Protein AF-A0A2V9IK65-F1 (afdb_monomer)

Secondary structure (DSSP, 8-state):
-------PPPP-------------PPPTTSHHHHHHHHHHHHSTTEEEEEEEEEEEEEETTEEEEEEEEEEEEEEETTSTTTEEEEEEEEEEPPPHHHHHHS-HHHHHHHS-S--EEEEE-SSS-TTSTT-EEEE--TTSPPEEE---HHHHHHHHHIIIIIIHHHHHT-

Radius of gyration: 21.82 Å; Cα contacts (8 Å, |Δi|>4): 266; chains: 1; bounding box: 66×53×63 Å

Structure (mmCIF, N/CA/C/O backbone):
data_AF-A0A2V9IK65-F1
#
_entry.id   AF-A0A2V9IK65-F1
#
loop_
_atom_site.group_PDB
_atom_site.id
_atom_site.type_symbol
_atom_site.label_atom_id
_atom_site.label_alt_id
_atom_site.label_comp_id
_atom_site.label_asym_id
_atom_site.label_entity_id
_atom_site.label_seq_id
_atom_site.pdbx_PDB_ins_code
_atom_site.Cartn_x
_atom_site.Cartn_y
_atom_site.Cartn_z
_atom_site.occupancy
_atom_site.B_iso_or_equiv
_atom_site.auth_seq_id
_atom_site.auth_comp_id
_atom_site.auth_asym_id
_atom_site.auth_atom_id
_atom_site.pdbx_PDB_model_num
ATOM 1 N N . MET A 1 1 ? 45.099 -42.165 -43.832 1.00 38.44 1 MET A N 1
ATOM 2 C CA . MET A 1 1 ? 44.239 -41.739 -42.708 1.00 38.44 1 MET A CA 1
ATOM 3 C C . MET A 1 1 ? 44.584 -40.301 -42.375 1.00 38.44 1 MET A C 1
ATOM 5 O O . MET A 1 1 ? 45.654 -40.059 -41.842 1.00 38.44 1 MET A O 1
ATOM 9 N N . ILE A 1 2 ? 43.722 -39.362 -42.754 1.00 37.59 2 ILE A N 1
ATOM 10 C CA . ILE A 1 2 ? 43.787 -37.960 -42.333 1.00 37.59 2 ILE A CA 1
ATOM 11 C C . ILE A 1 2 ? 42.408 -37.676 -41.743 1.00 37.59 2 ILE A C 1
ATOM 13 O O . ILE A 1 2 ? 41.407 -37.756 -42.451 1.00 37.59 2 ILE A O 1
ATOM 17 N N . ALA A 1 3 ? 42.356 -37.464 -40.431 1.00 34.34 3 ALA A N 1
ATOM 18 C CA . ALA A 1 3 ? 41.143 -37.093 -39.723 1.00 34.34 3 ALA A CA 1
ATOM 19 C C . ALA A 1 3 ? 40.975 -35.574 -39.832 1.00 34.34 3 ALA A C 1
ATOM 21 O O . ALA A 1 3 ? 41.820 -34.827 -39.343 1.00 34.34 3 ALA A O 1
ATOM 22 N N . VAL A 1 4 ? 39.899 -35.124 -40.474 1.00 40.38 4 VAL A N 1
ATOM 23 C CA . VAL A 1 4 ? 39.482 -33.720 -40.453 1.00 40.38 4 VAL A CA 1
ATOM 24 C C . VAL A 1 4 ? 38.153 -33.652 -39.711 1.00 40.38 4 VAL A C 1
ATOM 26 O O . VAL A 1 4 ? 37.104 -34.014 -40.237 1.00 40.38 4 VAL A O 1
ATOM 29 N N . LEU A 1 5 ? 38.234 -33.242 -38.447 1.00 37.34 5 LEU A N 1
ATOM 30 C CA . LEU A 1 5 ? 37.104 -32.868 -37.603 1.00 37.34 5 LEU A CA 1
ATOM 31 C C . LEU A 1 5 ? 36.608 -31.486 -38.048 1.00 37.34 5 LEU A C 1
ATOM 33 O O . LEU A 1 5 ? 37.233 -30.478 -37.730 1.00 37.34 5 LEU A O 1
ATOM 37 N N . PHE A 1 6 ? 35.480 -31.429 -38.755 1.00 39.66 6 PHE A N 1
ATOM 38 C CA . PHE A 1 6 ? 34.707 -30.194 -38.885 1.00 39.66 6 PHE A CA 1
ATOM 39 C C . PHE A 1 6 ? 33.642 -30.164 -37.788 1.00 39.66 6 PHE A C 1
ATOM 41 O O . PHE A 1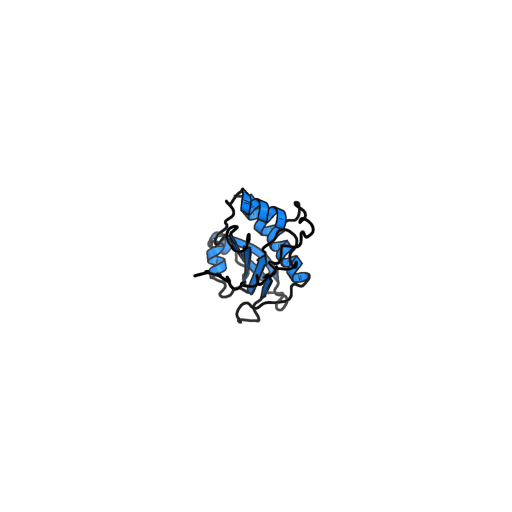 6 ? 32.584 -30.781 -37.894 1.00 39.66 6 PHE A O 1
ATOM 48 N N . LEU A 1 7 ? 33.962 -29.449 -36.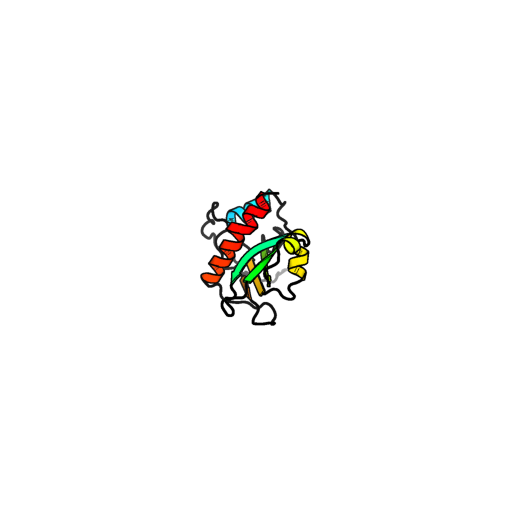709 1.00 42.03 7 LEU A N 1
ATOM 49 C CA . LEU A 1 7 ? 32.998 -28.973 -35.723 1.00 42.03 7 LEU A CA 1
ATOM 50 C C . LEU A 1 7 ? 32.073 -27.964 -36.414 1.00 42.03 7 LEU A C 1
ATOM 52 O O . LEU A 1 7 ? 32.505 -26.880 -36.801 1.00 42.03 7 LEU A O 1
ATOM 56 N N . GLY A 1 8 ? 30.810 -28.347 -36.594 1.00 36.72 8 GLY A N 1
ATOM 57 C CA . GLY A 1 8 ? 29.753 -27.450 -37.043 1.00 36.72 8 GLY A CA 1
ATOM 58 C C . GLY A 1 8 ? 29.502 -26.362 -36.001 1.00 36.72 8 GLY A C 1
ATOM 59 O O . GLY A 1 8 ? 29.174 -26.646 -34.850 1.00 36.72 8 GLY A O 1
ATOM 60 N N . SER A 1 9 ? 29.684 -25.117 -36.420 1.00 39.81 9 SER A N 1
ATOM 61 C CA . SER A 1 9 ? 29.478 -23.900 -35.646 1.00 39.81 9 SER A CA 1
ATOM 62 C C . SER A 1 9 ? 28.005 -23.744 -35.257 1.00 39.81 9 SER A C 1
ATOM 64 O O . SER A 1 9 ? 27.142 -23.591 -36.119 1.00 39.81 9 SER A O 1
ATOM 66 N N . ILE A 1 10 ? 27.711 -23.738 -33.958 1.00 51.44 10 ILE A N 1
ATOM 67 C CA . ILE A 1 10 ? 26.423 -23.270 -33.432 1.00 51.44 10 ILE A CA 1
ATOM 68 C C . ILE A 1 10 ? 26.457 -21.732 -33.480 1.00 51.44 10 ILE A C 1
ATOM 70 O O . ILE A 1 10 ? 27.379 -21.146 -32.905 1.00 51.44 10 ILE A O 1
ATOM 74 N N . PRO A 1 11 ? 25.511 -21.045 -34.147 1.00 44.22 11 PRO A N 1
ATOM 75 C CA . PRO A 1 11 ? 25.454 -19.590 -34.091 1.00 44.22 11 PRO A CA 1
ATOM 76 C C . PRO A 1 11 ? 25.082 -19.159 -32.664 1.00 44.22 11 PRO A C 1
ATOM 78 O O . PRO A 1 11 ? 24.111 -19.684 -32.110 1.00 44.22 11 PRO A O 1
ATOM 81 N N . PRO A 1 12 ? 25.796 -18.202 -32.044 1.00 42.69 12 PRO A N 1
ATOM 82 C CA . PRO A 1 12 ? 25.339 -17.625 -30.797 1.00 42.69 12 PRO A CA 1
ATOM 83 C C . PRO A 1 12 ? 24.133 -16.745 -31.130 1.00 42.69 12 PRO A C 1
ATOM 85 O O . PRO A 1 12 ? 24.268 -15.616 -31.600 1.00 42.69 12 PRO A O 1
ATOM 88 N N . GLY A 1 13 ? 22.935 -17.290 -30.920 1.00 38.44 13 GLY A N 1
ATOM 89 C CA . GLY A 1 13 ? 21.713 -16.508 -30.829 1.00 38.44 13 GLY A CA 1
ATOM 90 C C . GLY A 1 13 ? 21.864 -15.541 -29.663 1.00 38.44 13 GLY A C 1
ATOM 91 O O . GLY A 1 13 ? 21.643 -15.907 -28.511 1.00 38.44 13 GLY A O 1
ATOM 92 N N . GLY A 1 14 ? 22.306 -14.323 -29.972 1.00 37.44 14 GLY A N 1
ATOM 93 C CA . GLY A 1 14 ? 22.390 -13.208 -29.045 1.00 37.44 14 GLY A CA 1
ATOM 94 C C . GLY A 1 14 ? 20.992 -12.805 -28.609 1.00 37.44 14 GLY A C 1
ATOM 95 O O . GLY A 1 14 ? 20.406 -11.876 -29.159 1.00 37.44 14 GLY A O 1
ATOM 96 N N . GLY A 1 15 ? 20.456 -13.514 -27.616 1.00 37.66 15 GLY A N 1
ATOM 97 C CA . GLY A 1 15 ? 19.369 -13.008 -26.800 1.00 37.66 15 GLY A CA 1
ATOM 98 C C . GLY A 1 15 ? 19.843 -11.692 -26.209 1.00 37.66 15 GLY A C 1
ATOM 99 O O . GLY A 1 15 ? 20.779 -11.661 -25.409 1.00 37.66 15 GLY A O 1
ATOM 100 N N . THR A 1 16 ? 19.250 -10.595 -26.662 1.00 41.62 16 THR A N 1
ATOM 101 C CA . THR A 1 16 ? 19.483 -9.271 -26.106 1.00 41.62 16 THR A CA 1
ATOM 102 C C . THR A 1 16 ? 18.949 -9.315 -24.680 1.00 41.62 16 THR A C 1
ATOM 104 O O . THR A 1 16 ? 17.763 -9.128 -24.424 1.00 41.62 16 THR A O 1
ATOM 107 N N . LEU A 1 17 ? 19.822 -9.651 -23.730 1.00 44.00 17 LEU A N 1
ATOM 108 C CA . LEU A 1 17 ? 19.595 -9.336 -22.333 1.00 44.00 17 LEU A CA 1
ATOM 109 C C . LEU A 1 17 ? 19.441 -7.822 -22.314 1.00 44.00 17 LEU A C 1
ATOM 111 O O . LEU A 1 17 ? 20.402 -7.106 -22.595 1.00 44.00 17 LEU A O 1
ATOM 115 N N . TYR A 1 18 ? 18.221 -7.344 -22.073 1.00 44.50 18 TYR A N 1
ATOM 116 C CA . TYR A 1 18 ? 17.957 -5.939 -21.814 1.00 44.50 18 TYR A CA 1
ATOM 117 C C . TYR A 1 18 ? 18.785 -5.551 -20.587 1.00 44.50 18 TYR A C 1
ATOM 119 O O . TYR A 1 18 ? 18.354 -5.700 -19.443 1.00 44.50 18 TYR A O 1
ATOM 127 N N . ALA A 1 19 ? 20.024 -5.118 -20.824 1.00 49.47 19 ALA A N 1
ATOM 128 C CA . ALA A 1 19 ? 20.828 -4.446 -19.832 1.00 49.47 19 ALA A CA 1
ATOM 129 C C . ALA A 1 19 ? 19.979 -3.265 -19.377 1.00 49.47 19 ALA A C 1
ATOM 131 O O . ALA A 1 19 ? 19.553 -2.465 -20.216 1.00 49.47 19 ALA A O 1
ATOM 132 N N . LYS A 1 20 ? 19.663 -3.215 -18.074 1.00 51.56 20 LYS A N 1
ATOM 133 C CA . LYS A 1 20 ? 18.943 -2.092 -17.474 1.00 51.56 20 LYS A CA 1
ATOM 134 C C . LYS A 1 20 ? 19.577 -0.831 -18.036 1.00 51.56 20 LYS A C 1
ATOM 136 O O . LYS A 1 20 ? 20.774 -0.611 -17.836 1.00 51.56 20 LYS A O 1
ATOM 141 N N . HIS A 1 21 ? 18.792 -0.050 -18.777 1.00 42.84 21 HIS A N 1
ATOM 142 C CA . HIS A 1 21 ? 19.196 1.297 -19.130 1.00 42.84 21 HIS A CA 1
ATOM 143 C C . HIS A 1 21 ? 19.680 1.911 -17.817 1.00 42.84 21 HIS A C 1
ATOM 145 O O . HIS A 1 21 ? 18.996 1.780 -16.797 1.00 42.84 21 HIS A O 1
ATOM 151 N N . LYS A 1 22 ? 20.893 2.468 -17.810 1.00 44.81 22 LYS A N 1
ATOM 152 C CA . LYS A 1 22 ? 21.418 3.245 -16.687 1.00 44.81 22 LYS A CA 1
ATOM 153 C C . LYS A 1 22 ? 20.552 4.511 -16.613 1.00 44.81 22 LYS A C 1
ATOM 155 O O . LYS A 1 22 ? 20.947 5.562 -17.097 1.00 44.81 22 LYS A O 1
ATOM 160 N N . GLY A 1 23 ? 19.299 4.342 -16.196 1.00 49.41 23 GLY A N 1
ATOM 161 C CA . GLY A 1 23 ? 18.345 5.416 -16.004 1.00 49.41 23 GLY A CA 1
ATOM 162 C C . GLY A 1 23 ? 18.892 6.338 -14.933 1.00 49.41 23 GLY A C 1
ATOM 163 O O . GLY A 1 23 ? 19.757 5.923 -14.151 1.00 49.41 23 GLY A O 1
ATOM 164 N N . GLU A 1 24 ? 18.414 7.580 -14.934 1.00 56.53 24 GLU A N 1
ATOM 165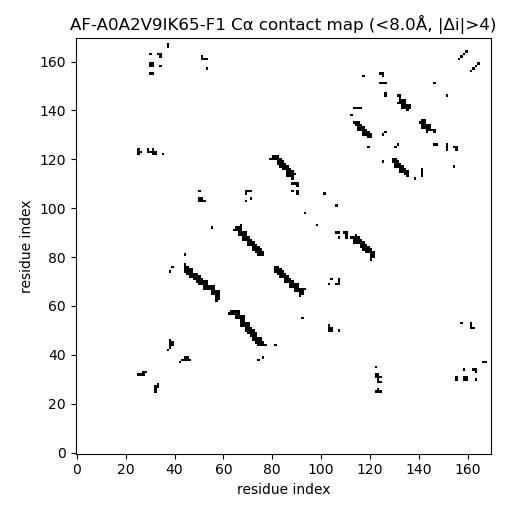 C CA . GLU A 1 24 ? 18.651 8.517 -13.841 1.00 56.53 24 GLU A CA 1
ATOM 166 C C . GLU A 1 24 ? 18.610 7.771 -12.512 1.00 56.53 24 GLU A C 1
ATOM 168 O O . GLU A 1 24 ? 17.661 7.041 -12.207 1.00 56.53 24 GLU A O 1
ATOM 173 N N . GLN A 1 25 ? 19.710 7.878 -11.770 1.00 64.06 25 GLN A N 1
ATOM 174 C CA . GLN A 1 25 ? 19.774 7.333 -10.433 1.00 64.06 25 GLN A CA 1
ATOM 175 C C . GLN A 1 25 ? 18.622 7.965 -9.659 1.00 64.06 25 GLN A C 1
ATOM 177 O O . GLN A 1 25 ? 18.542 9.189 -9.579 1.00 64.06 25 GLN A O 1
ATOM 182 N N . ALA A 1 26 ? 17.710 7.130 -9.159 1.00 74.31 26 ALA A N 1
ATOM 183 C CA . ALA A 1 26 ? 16.583 7.612 -8.381 1.00 74.31 26 ALA A CA 1
ATOM 184 C C . ALA A 1 26 ? 17.101 8.500 -7.246 1.00 74.31 26 ALA A C 1
ATOM 186 O O . ALA A 1 26 ? 18.090 8.144 -6.594 1.00 74.31 26 ALA A O 1
ATOM 187 N N . ASP A 1 27 ? 16.432 9.633 -7.035 1.00 80.38 27 ASP A N 1
ATOM 188 C CA . ASP A 1 27 ? 16.746 10.544 -5.941 1.00 80.38 27 ASP A CA 1
ATOM 189 C C . ASP A 1 27 ? 16.783 9.739 -4.629 1.00 80.38 27 ASP A C 1
ATOM 191 O O . ASP A 1 27 ? 15.799 9.054 -4.315 1.00 80.38 27 ASP A O 1
ATOM 195 N N . PRO A 1 28 ? 17.911 9.725 -3.893 1.00 79.12 28 PRO A N 1
ATOM 196 C CA . PRO A 1 28 ? 18.006 8.993 -2.637 1.00 79.12 28 PRO A CA 1
ATOM 197 C C . PRO A 1 28 ? 17.019 9.499 -1.579 1.00 79.12 28 PRO A C 1
ATOM 199 O O . PRO A 1 28 ? 16.653 8.712 -0.705 1.00 79.12 28 PRO A O 1
ATOM 202 N N . ASP A 1 29 ? 16.566 10.752 -1.678 1.00 83.75 29 ASP A N 1
ATOM 203 C CA . ASP A 1 29 ? 15.619 11.364 -0.747 1.00 83.75 29 ASP A CA 1
ATOM 204 C C . ASP A 1 29 ? 14.148 11.115 -1.129 1.00 83.75 29 ASP A C 1
ATOM 206 O O . ASP A 1 29 ? 13.252 11.343 -0.308 1.00 83.75 29 ASP A O 1
ATOM 210 N N . ASP A 1 30 ? 13.883 10.555 -2.318 1.00 90.19 30 ASP A N 1
ATOM 211 C CA . ASP A 1 30 ? 12.546 10.093 -2.701 1.00 90.19 30 ASP A CA 1
ATOM 212 C C . ASP A 1 30 ? 12.026 9.041 -1.706 1.00 90.19 30 ASP A C 1
ATOM 214 O O . ASP A 1 30 ? 12.739 8.127 -1.276 1.00 90.19 30 ASP A O 1
ATOM 218 N N . ALA A 1 31 ? 10.743 9.142 -1.351 1.00 91.81 31 ALA A N 1
ATOM 219 C CA . ALA A 1 31 ? 10.133 8.291 -0.332 1.00 91.81 31 ALA A CA 1
ATOM 220 C C . ALA A 1 31 ? 10.233 6.793 -0.670 1.00 91.81 31 ALA A C 1
ATOM 222 O O . ALA A 1 31 ? 10.424 5.964 0.223 1.00 91.81 31 ALA A O 1
ATOM 223 N N . THR A 1 32 ? 10.168 6.433 -1.954 1.00 92.88 32 THR A N 1
ATOM 224 C CA . THR A 1 32 ? 10.319 5.043 -2.391 1.00 92.88 32 THR A CA 1
ATOM 225 C C . THR A 1 32 ? 11.768 4.590 -2.327 1.00 92.88 32 THR A C 1
ATOM 227 O O . THR A 1 32 ? 12.032 3.470 -1.890 1.00 92.88 32 THR A O 1
ATOM 230 N N . SER A 1 33 ? 12.720 5.442 -2.714 1.00 92.38 33 SER A N 1
ATOM 231 C CA . SER A 1 33 ? 14.149 5.154 -2.543 1.00 92.38 33 SER A CA 1
ATOM 232 C C . SER A 1 33 ? 14.483 4.882 -1.077 1.00 92.38 33 SER A C 1
ATOM 234 O O . SER A 1 33 ? 15.087 3.855 -0.760 1.00 92.38 33 SER A O 1
ATOM 236 N N . ARG A 1 34 ? 14.004 5.740 -0.169 1.00 93.38 34 ARG A N 1
ATOM 237 C CA . ARG A 1 34 ? 14.165 5.577 1.283 1.00 93.38 34 ARG A CA 1
ATOM 238 C C . ARG A 1 34 ? 13.494 4.307 1.801 1.00 93.38 34 ARG A C 1
ATOM 240 O O . ARG A 1 34 ? 14.069 3.614 2.639 1.00 93.38 34 ARG A O 1
ATOM 247 N N . LEU A 1 35 ? 12.311 3.962 1.287 1.00 94.44 35 LEU A N 1
ATOM 248 C CA . LEU A 1 35 ? 11.632 2.711 1.628 1.00 94.44 35 LEU A CA 1
ATOM 249 C C . LEU A 1 35 ? 12.464 1.490 1.215 1.00 94.44 35 LEU A C 1
ATOM 251 O O . LEU A 1 35 ? 12.669 0.596 2.031 1.00 94.44 35 LEU A O 1
ATOM 255 N N . PHE A 1 36 ? 12.980 1.453 -0.015 1.00 92.44 36 PHE A N 1
ATOM 256 C CA . PHE A 1 36 ? 13.821 0.347 -0.487 1.00 92.44 36 PHE A CA 1
ATOM 257 C C . PHE A 1 36 ? 15.114 0.232 0.324 1.00 92.44 36 PHE A C 1
ATOM 259 O O . PHE A 1 36 ? 15.486 -0.870 0.719 1.00 92.44 36 PHE A O 1
ATOM 266 N N . GLN A 1 37 ? 15.765 1.355 0.641 1.00 91.81 37 GLN A N 1
ATOM 267 C CA . GLN A 1 37 ? 16.938 1.364 1.518 1.00 91.81 37 GLN A CA 1
ATOM 268 C C . GLN A 1 37 ? 16.613 0.802 2.908 1.00 91.81 37 GLN A C 1
ATOM 270 O O . GLN A 1 37 ? 17.367 -0.025 3.423 1.00 91.81 37 GLN A O 1
ATOM 275 N N . LEU A 1 38 ? 15.488 1.205 3.508 1.00 92.62 38 LEU A N 1
ATOM 276 C CA . LEU A 1 38 ? 15.043 0.705 4.811 1.00 92.62 38 LEU A CA 1
ATOM 277 C C . LEU A 1 38 ? 14.771 -0.805 4.776 1.00 92.62 38 LEU A C 1
ATOM 279 O O . LEU A 1 38 ? 15.205 -1.532 5.666 1.00 92.62 38 LEU A O 1
ATOM 283 N N . LEU A 1 39 ? 14.073 -1.282 3.745 1.00 93.00 39 LEU A N 1
ATOM 284 C CA . LEU A 1 39 ? 13.766 -2.701 3.564 1.00 93.00 39 LEU A CA 1
ATOM 285 C C . LEU A 1 39 ? 15.038 -3.536 3.362 1.00 93.00 39 LEU A C 1
ATOM 287 O O . LEU A 1 39 ? 15.171 -4.618 3.930 1.00 93.00 39 LEU A O 1
ATOM 291 N N . ASP A 1 40 ? 15.994 -3.027 2.592 1.00 91.31 40 ASP A N 1
ATOM 292 C CA . ASP A 1 40 ? 17.249 -3.723 2.321 1.00 91.31 40 ASP A CA 1
ATOM 293 C C . ASP A 1 40 ? 18.186 -3.767 3.529 1.00 91.31 40 ASP A C 1
ATOM 295 O O . ASP A 1 40 ? 18.819 -4.793 3.760 1.00 91.31 40 ASP A O 1
ATOM 299 N N . SER A 1 41 ? 18.286 -2.670 4.282 1.00 87.62 41 SER A N 1
ATOM 300 C CA . SER A 1 41 ? 19.253 -2.532 5.379 1.00 87.62 41 SER A CA 1
ATOM 301 C C . SER A 1 41 ? 18.708 -2.995 6.728 1.00 87.62 41 SER A C 1
ATOM 303 O O . SER A 1 41 ? 19.359 -3.771 7.420 1.00 87.62 41 SER A O 1
ATOM 305 N N . ALA A 1 42 ? 17.511 -2.545 7.108 1.00 81.94 42 ALA A N 1
ATOM 306 C CA . ALA A 1 42 ? 16.947 -2.787 8.435 1.00 81.94 42 ALA A CA 1
ATOM 307 C C . ALA A 1 42 ? 16.085 -4.055 8.500 1.00 81.94 42 ALA A C 1
ATOM 309 O O . ALA A 1 42 ? 15.715 -4.497 9.587 1.00 81.94 42 ALA A O 1
ATOM 310 N N . ARG A 1 43 ? 15.723 -4.635 7.347 1.00 79.62 43 ARG A N 1
ATOM 311 C CA . ARG A 1 43 ? 14.828 -5.803 7.259 1.00 79.62 43 ARG A CA 1
ATOM 312 C C . ARG A 1 43 ? 15.436 -6.970 6.480 1.00 79.62 43 ARG A C 1
ATOM 314 O O . ARG A 1 43 ? 14.698 -7.826 6.004 1.00 79.62 43 ARG A O 1
ATOM 321 N N . ASP A 1 44 ? 16.761 -7.001 6.335 1.00 86.25 44 ASP A N 1
ATOM 322 C CA . ASP A 1 44 ? 17.494 -8.078 5.644 1.00 86.25 44 ASP A CA 1
ATOM 323 C C . ASP A 1 44 ? 16.948 -8.370 4.226 1.00 86.25 44 ASP A C 1
ATOM 325 O O . ASP A 1 44 ? 16.889 -9.503 3.746 1.00 86.25 44 ASP A O 1
ATOM 329 N N . GLY A 1 45 ? 16.450 -7.324 3.556 1.00 90.06 45 GLY A N 1
ATOM 330 C CA . GLY A 1 45 ? 15.869 -7.420 2.222 1.00 90.06 45 GLY A CA 1
ATOM 331 C C . GLY A 1 45 ? 14.546 -8.187 2.142 1.00 90.06 45 GLY A C 1
ATOM 332 O O . GLY A 1 45 ? 14.169 -8.598 1.041 1.00 90.06 45 GLY A O 1
ATOM 333 N N . LYS A 1 46 ? 13.835 -8.411 3.256 1.00 92.44 46 LYS A N 1
ATOM 334 C CA . LYS A 1 46 ? 12.568 -9.156 3.272 1.00 92.44 46 LYS A CA 1
ATOM 335 C C . LYS A 1 46 ? 11.517 -8.517 4.173 1.00 92.44 46 LYS A C 1
ATOM 337 O O . LYS A 1 46 ? 11.745 -8.211 5.337 1.00 92.44 46 LYS A O 1
ATOM 342 N N . LEU A 1 47 ? 10.308 -8.402 3.641 1.00 93.50 47 LEU A N 1
ATOM 343 C CA . LEU A 1 47 ? 9.101 -8.062 4.381 1.00 93.50 47 LEU A CA 1
ATOM 344 C C . LEU A 1 47 ? 7.995 -9.003 3.910 1.00 93.50 47 LEU A C 1
ATOM 346 O O . LEU A 1 47 ? 7.586 -8.946 2.754 1.00 93.50 47 LEU A O 1
ATOM 350 N N . ALA A 1 48 ? 7.543 -9.899 4.779 1.00 92.19 48 ALA A N 1
ATOM 351 C CA . ALA A 1 48 ? 6.511 -10.872 4.445 1.00 92.19 48 ALA A CA 1
ATOM 352 C C . ALA A 1 48 ? 5.208 -10.519 5.159 1.00 92.19 48 ALA A C 1
ATOM 354 O O . ALA A 1 48 ? 5.187 -10.438 6.385 1.00 92.19 48 ALA A O 1
ATOM 355 N N . ASP A 1 49 ? 4.146 -10.328 4.379 1.00 91.56 49 ASP A N 1
ATOM 356 C CA . ASP A 1 49 ? 2.769 -10.129 4.822 1.00 91.56 49 ASP A CA 1
ATOM 357 C C . ASP A 1 49 ? 2.660 -9.093 5.948 1.00 91.56 49 ASP A C 1
ATOM 359 O O . ASP A 1 49 ? 2.138 -9.354 7.031 1.00 91.56 49 ASP A O 1
ATOM 363 N N . TYR A 1 50 ? 3.195 -7.897 5.695 1.00 96.31 50 TYR A N 1
ATOM 364 C CA . TYR A 1 50 ? 3.075 -6.778 6.621 1.00 96.31 50 TYR A CA 1
ATOM 365 C C . TYR A 1 50 ? 1.752 -6.051 6.394 1.00 96.31 50 TYR A C 1
ATOM 367 O O . TYR A 1 50 ? 1.495 -5.566 5.293 1.00 96.31 50 TYR A O 1
ATOM 375 N N . TYR A 1 51 ? 0.926 -5.964 7.436 1.00 97.19 51 TYR A N 1
ATOM 376 C CA . TYR A 1 51 ? -0.392 -5.336 7.374 1.00 97.19 51 TYR A CA 1
ATOM 377 C C . TYR A 1 51 ? -0.421 -4.039 8.175 1.00 97.19 51 TYR A C 1
ATOM 379 O O . TYR A 1 51 ? 0.095 -3.988 9.295 1.00 97.19 51 TYR A O 1
ATOM 387 N N . LEU A 1 52 ? -1.073 -3.013 7.635 1.00 96.62 52 LEU A N 1
ATOM 388 C CA . LEU A 1 52 ? -1.271 -1.735 8.313 1.00 96.62 52 LEU A CA 1
ATOM 389 C C . LEU A 1 52 ? -2.565 -1.052 7.872 1.00 96.62 52 LEU A C 1
ATOM 391 O O . LEU A 1 52 ? -3.063 -1.264 6.767 1.00 96.62 52 LEU A O 1
ATOM 395 N N . LEU A 1 53 ? -3.082 -0.205 8.756 1.00 96.50 53 LEU A N 1
ATOM 396 C CA . LEU A 1 53 ? -4.188 0.698 8.465 1.00 96.50 53 LEU A CA 1
ATOM 397 C C . LEU A 1 53 ? -3.643 1.995 7.867 1.00 96.50 53 LEU A C 1
ATOM 399 O O . LEU A 1 53 ? -2.657 2.532 8.373 1.00 96.50 53 LEU A O 1
ATOM 403 N N . ALA A 1 54 ? -4.305 2.493 6.828 1.00 96.12 54 ALA A N 1
ATOM 404 C CA . ALA A 1 54 ? -3.962 3.742 6.165 1.00 96.12 54 ALA A CA 1
ATOM 405 C C . ALA A 1 54 ? -5.066 4.801 6.368 1.00 96.12 54 ALA A C 1
ATOM 407 O O . ALA A 1 54 ? -5.670 4.876 7.450 1.00 96.12 54 ALA A O 1
ATOM 408 N N . ASP A 1 55 ? -5.281 5.657 5.372 1.00 95.19 55 ASP A N 1
ATOM 409 C CA . ASP A 1 55 ? -6.192 6.798 5.400 1.00 95.19 55 ASP A CA 1
ATOM 410 C C . ASP A 1 55 ? -7.667 6.398 5.523 1.00 95.19 55 ASP A C 1
ATOM 412 O O . ASP A 1 55 ? -8.083 5.284 5.191 1.00 95.19 55 ASP A O 1
ATOM 416 N N . LEU A 1 56 ? -8.451 7.356 6.025 1.00 94.88 56 LEU A N 1
ATOM 417 C CA . LEU A 1 56 ? -9.901 7.385 5.887 1.00 94.88 56 LEU A CA 1
ATOM 418 C C . LEU A 1 56 ? -10.254 8.273 4.697 1.00 94.88 56 LEU A C 1
ATOM 420 O O . LEU A 1 56 ? -9.742 9.388 4.592 1.00 94.88 56 LEU A O 1
ATOM 424 N N . TYR A 1 57 ? -11.164 7.807 3.855 1.00 93.00 57 TYR A N 1
ATOM 425 C CA . TYR A 1 57 ? -11.623 8.529 2.680 1.00 93.00 57 TYR A CA 1
ATOM 426 C C . TYR A 1 57 ? -13.134 8.365 2.503 1.00 93.00 57 TYR A C 1
ATOM 428 O O . TYR A 1 57 ? -13.738 7.415 3.001 1.00 93.00 57 TYR A O 1
ATOM 436 N N . LYS A 1 58 ? -13.752 9.311 1.797 1.00 93.19 58 LYS A N 1
ATOM 437 C CA . LYS A 1 58 ? -15.170 9.246 1.428 1.00 93.19 58 LYS A CA 1
ATOM 438 C C . LYS A 1 58 ? -15.328 8.510 0.108 1.00 93.19 58 LYS A C 1
ATOM 440 O O . LYS A 1 58 ? -14.542 8.758 -0.809 1.00 93.19 58 LYS A O 1
ATOM 445 N N . ASP A 1 59 ? -16.341 7.659 -0.014 1.00 86.62 59 ASP A N 1
ATOM 446 C CA . ASP A 1 59 ? -16.647 7.040 -1.303 1.00 86.62 59 ASP A CA 1
ATOM 447 C C . ASP A 1 59 ? -17.072 8.129 -2.304 1.00 86.62 59 ASP A C 1
ATOM 449 O O . ASP A 1 59 ? -18.026 8.869 -2.047 1.00 86.62 59 ASP A O 1
ATOM 453 N N . PRO A 1 60 ? -16.381 8.261 -3.450 1.00 82.50 60 PRO A N 1
ATOM 454 C CA . PRO A 1 60 ? -16.716 9.270 -4.449 1.00 82.50 60 PRO A CA 1
ATOM 455 C C . PRO A 1 60 ? -18.129 9.105 -5.029 1.00 82.50 60 PRO A C 1
ATOM 457 O O . PRO A 1 60 ? -18.702 10.082 -5.506 1.00 82.50 60 PRO A O 1
ATOM 460 N N . ASN A 1 61 ? -18.706 7.900 -4.977 1.00 84.81 61 ASN A N 1
ATOM 461 C CA . ASN A 1 61 ? -20.066 7.616 -5.439 1.00 84.81 61 ASN A CA 1
ATOM 462 C C . ASN A 1 61 ? -21.111 7.725 -4.319 1.00 84.81 61 ASN A C 1
ATOM 464 O O . ASN A 1 61 ? -22.304 7.833 -4.606 1.00 84.81 61 ASN A O 1
ATOM 468 N N . LYS A 1 62 ? -20.677 7.678 -3.055 1.00 86.94 62 LYS A N 1
ATOM 469 C CA . LYS A 1 62 ? -21.520 7.752 -1.855 1.00 86.94 62 LYS A CA 1
ATOM 470 C C . LYS A 1 62 ? -20.801 8.577 -0.781 1.00 86.94 62 LYS A C 1
ATOM 472 O O . LYS A 1 62 ? -20.208 8.014 0.130 1.00 86.94 62 LYS A O 1
ATOM 477 N N . PRO A 1 63 ? -20.832 9.916 -0.865 1.00 83.31 63 PRO A N 1
ATOM 478 C CA . PRO A 1 63 ? -19.995 10.784 -0.029 1.00 83.31 63 PRO A CA 1
ATOM 479 C C . PRO A 1 63 ? -20.336 10.763 1.472 1.00 83.31 63 PRO A C 1
ATOM 481 O O . PRO A 1 63 ? -19.576 11.318 2.274 1.00 83.31 63 PRO A O 1
ATOM 484 N N . ASP A 1 64 ? -21.465 10.155 1.844 1.00 90.12 64 ASP A N 1
ATOM 485 C CA . ASP A 1 64 ? -21.851 9.894 3.233 1.00 90.12 64 ASP A CA 1
ATOM 486 C C . ASP A 1 64 ? -21.189 8.628 3.803 1.00 90.12 64 ASP A C 1
ATOM 488 O O . ASP A 1 64 ? -21.084 8.486 5.022 1.00 90.12 64 ASP A O 1
ATOM 492 N N . ASP A 1 65 ? -20.690 7.744 2.936 1.00 91.81 65 ASP A N 1
ATOM 493 C CA . ASP A 1 65 ? -19.978 6.538 3.329 1.00 91.81 65 ASP A CA 1
ATOM 494 C C . ASP A 1 65 ? -18.476 6.833 3.444 1.00 91.81 65 ASP A C 1
ATOM 496 O O . ASP A 1 65 ? -17.821 7.311 2.510 1.00 91.81 65 ASP A O 1
ATOM 500 N N . GLU A 1 66 ? -17.910 6.518 4.607 1.00 94.69 66 GLU A N 1
ATOM 501 C CA . GLU A 1 66 ? -16.476 6.604 4.863 1.00 94.69 66 GLU A CA 1
ATOM 502 C C . GLU A 1 66 ? -15.859 5.207 4.906 1.00 94.69 66 GLU A C 1
ATOM 504 O O . GLU A 1 66 ? -16.347 4.302 5.590 1.00 94.69 66 GLU A O 1
ATOM 509 N N . TYR A 1 67 ? -14.731 5.061 4.224 1.00 94.00 67 TYR A N 1
ATOM 510 C CA . TYR A 1 67 ? -13.958 3.834 4.146 1.00 94.00 67 TYR A CA 1
ATOM 511 C C . TYR A 1 67 ? -12.538 4.075 4.639 1.00 94.00 67 TYR A C 1
ATOM 513 O O . TYR A 1 67 ? -12.038 5.198 4.667 1.00 94.00 67 TYR A O 1
ATOM 521 N N . ARG A 1 68 ? -11.885 2.995 5.051 1.00 94.56 68 ARG A N 1
ATOM 522 C CA . ARG A 1 68 ? -10.487 2.967 5.457 1.00 94.56 68 ARG A CA 1
ATOM 523 C C . ARG A 1 68 ? -9.708 2.059 4.525 1.00 94.56 68 ARG A C 1
ATOM 525 O O . ARG A 1 68 ? -10.091 0.901 4.354 1.00 94.56 68 ARG A O 1
ATOM 532 N N . HIS A 1 69 ? -8.580 2.545 4.021 1.00 96.31 69 HIS A N 1
ATOM 533 C CA . HIS A 1 69 ? -7.627 1.689 3.330 1.00 96.31 69 HIS A CA 1
ATOM 534 C C . HIS A 1 69 ? -6.885 0.787 4.322 1.00 96.31 69 HIS A C 1
ATOM 536 O O . HIS A 1 69 ? -6.424 1.216 5.386 1.00 96.31 69 HIS A O 1
ATOM 542 N N . VAL A 1 70 ? -6.739 -0.479 3.949 1.00 96.94 70 VAL A N 1
ATOM 543 C CA . VAL A 1 70 ? -5.946 -1.478 4.662 1.00 96.94 70 VAL A CA 1
ATOM 544 C C . VAL A 1 70 ? -4.946 -2.051 3.679 1.00 96.94 70 VAL A C 1
ATOM 546 O O . VAL A 1 70 ? -5.310 -2.547 2.612 1.00 96.94 70 VAL A O 1
ATOM 549 N N . LEU A 1 71 ? -3.673 -1.960 4.037 1.00 97.94 71 LEU A N 1
ATOM 550 C CA . LEU A 1 71 ? -2.574 -2.335 3.167 1.00 97.94 71 LEU A CA 1
ATOM 551 C C . LEU A 1 71 ? -2.009 -3.682 3.603 1.00 97.94 71 LEU A C 1
ATOM 553 O O . LEU A 1 71 ? -1.771 -3.898 4.792 1.00 97.94 71 LEU A O 1
ATOM 557 N N . ARG A 1 72 ? -1.720 -4.545 2.630 1.00 97.88 72 ARG A N 1
ATOM 558 C CA . ARG A 1 72 ? -0.817 -5.692 2.778 1.00 97.88 72 ARG A CA 1
ATOM 559 C C . ARG A 1 72 ? 0.419 -5.418 1.940 1.00 97.88 72 ARG A C 1
ATOM 561 O O . ARG A 1 72 ? 0.298 -5.082 0.765 1.00 97.88 72 ARG A O 1
ATOM 568 N N . VAL A 1 73 ? 1.603 -5.590 2.514 1.00 97.44 73 VAL A N 1
ATOM 569 C CA . VAL A 1 73 ? 2.866 -5.293 1.836 1.00 97.44 73 VAL A CA 1
ATOM 570 C C . VAL A 1 73 ? 3.834 -6.450 1.923 1.00 97.44 73 VAL A C 1
ATOM 572 O O . VAL A 1 73 ? 4.168 -6.912 3.015 1.00 97.44 73 VAL A O 1
ATOM 575 N N . ASN A 1 74 ? 4.331 -6.848 0.750 1.00 95.88 74 ASN A N 1
ATOM 576 C CA . ASN A 1 74 ? 5.379 -7.848 0.614 1.00 95.88 74 ASN A CA 1
ATOM 577 C C . ASN A 1 74 ? 6.561 -7.272 -0.153 1.00 95.88 74 ASN A C 1
ATOM 579 O O . ASN A 1 74 ? 6.391 -6.701 -1.229 1.00 95.88 74 ASN A O 1
ATOM 583 N N . TYR A 1 75 ? 7.759 -7.506 0.359 1.00 95.38 75 TYR A N 1
ATOM 584 C CA . TYR A 1 75 ? 9.015 -7.198 -0.298 1.00 95.38 75 TYR A CA 1
ATOM 585 C C . TYR A 1 75 ? 9.970 -8.380 -0.180 1.00 95.38 75 TYR A C 1
ATOM 587 O O . TYR A 1 75 ? 10.112 -8.972 0.889 1.00 95.38 75 TYR A O 1
ATOM 595 N N . ASP A 1 76 ? 10.637 -8.719 -1.276 1.00 92.94 76 ASP A N 1
ATOM 596 C CA . ASP A 1 76 ? 11.697 -9.722 -1.277 1.00 92.94 76 ASP A CA 1
ATOM 597 C C . ASP A 1 76 ? 12.781 -9.324 -2.282 1.00 92.94 76 ASP A C 1
ATOM 599 O O . ASP A 1 76 ? 12.575 -9.375 -3.499 1.00 92.94 76 ASP A O 1
ATOM 603 N N . LYS A 1 77 ? 13.952 -8.948 -1.761 1.00 89.50 77 LYS A N 1
ATOM 604 C CA . LYS A 1 77 ? 15.141 -8.582 -2.537 1.00 89.50 77 LYS A CA 1
ATOM 605 C C . LYS A 1 77 ? 15.605 -9.707 -3.460 1.00 89.50 77 LYS A C 1
ATOM 607 O O . LYS A 1 77 ? 16.075 -9.447 -4.567 1.00 89.50 77 LYS A O 1
ATOM 612 N N . SER A 1 78 ? 15.445 -10.961 -3.032 1.00 86.38 78 SER A N 1
ATOM 613 C CA . SER A 1 78 ? 15.886 -12.134 -3.795 1.00 86.38 78 SER A CA 1
ATOM 614 C C . SER A 1 78 ? 14.975 -12.459 -4.980 1.00 86.38 78 SER A C 1
ATOM 616 O O . SER A 1 78 ? 15.383 -13.163 -5.904 1.00 86.38 78 SER A O 1
ATOM 618 N N . ARG A 1 79 ? 13.745 -11.928 -4.997 1.00 76.12 79 ARG A N 1
ATOM 619 C CA . ARG A 1 79 ? 12.762 -12.193 -6.050 1.00 76.12 79 ARG A CA 1
ATOM 620 C C . ARG A 1 79 ? 12.617 -10.996 -6.973 1.00 76.12 79 ARG A C 1
ATOM 622 O O . ARG A 1 79 ? 12.275 -9.899 -6.543 1.00 76.12 79 ARG A O 1
ATOM 629 N N . GLY A 1 80 ? 12.814 -11.228 -8.272 1.00 63.50 80 GLY A N 1
ATOM 630 C CA . GLY A 1 80 ? 12.528 -10.231 -9.309 1.00 63.50 80 GLY A CA 1
ATOM 631 C C . GLY A 1 80 ? 13.270 -8.905 -9.118 1.00 63.50 80 GLY A C 1
ATOM 632 O O . GLY A 1 80 ? 12.694 -7.864 -9.412 1.00 63.50 80 GLY A O 1
ATOM 633 N N . PHE A 1 81 ? 14.516 -8.956 -8.629 1.00 72.12 81 PHE A N 1
ATOM 634 C CA . PHE A 1 81 ? 15.372 -7.791 -8.367 1.00 72.12 81 PHE A CA 1
ATOM 635 C C . PHE A 1 81 ? 14.832 -6.813 -7.305 1.00 72.12 81 PHE A C 1
ATOM 637 O O . PHE A 1 81 ? 15.005 -5.608 -7.458 1.00 72.12 81 PHE A O 1
ATOM 644 N N . GLY A 1 82 ? 14.199 -7.317 -6.240 1.00 79.44 82 GLY A N 1
ATOM 645 C CA . GLY A 1 82 ? 13.585 -6.476 -5.207 1.00 79.44 82 GLY A CA 1
ATOM 646 C C . GLY A 1 82 ? 12.178 -6.062 -5.588 1.00 79.44 82 GLY A C 1
ATOM 647 O O . GLY A 1 82 ? 11.912 -4.901 -5.885 1.00 79.44 82 GLY A O 1
ATOM 648 N N . LYS A 1 83 ? 11.264 -7.036 -5.593 1.00 91.19 83 LYS A N 1
ATOM 649 C CA . LYS A 1 83 ? 9.857 -6.791 -5.912 1.00 91.19 83 LYS A CA 1
ATOM 650 C C . LYS A 1 83 ? 9.075 -6.392 -4.659 1.00 91.19 83 LYS A C 1
ATOM 652 O O . LYS A 1 83 ? 8.800 -7.233 -3.804 1.00 91.19 83 LYS A O 1
ATOM 657 N N . LEU A 1 84 ? 8.652 -5.133 -4.612 1.00 95.25 84 LEU A N 1
ATOM 658 C CA . LEU A 1 84 ? 7.657 -4.610 -3.682 1.00 95.25 84 LEU A CA 1
ATOM 659 C C . LEU A 1 84 ? 6.254 -4.832 -4.258 1.00 95.25 84 LEU A C 1
ATOM 661 O O . LEU A 1 84 ? 5.978 -4.478 -5.403 1.00 95.25 84 LEU A O 1
ATOM 665 N N . ASN A 1 85 ? 5.367 -5.412 -3.460 1.00 96.69 85 ASN A N 1
ATOM 666 C CA . ASN A 1 85 ? 3.943 -5.513 -3.737 1.00 96.69 85 ASN A CA 1
ATOM 667 C C . ASN A 1 85 ? 3.189 -4.810 -2.612 1.00 96.69 85 ASN A C 1
ATOM 669 O O . ASN A 1 85 ? 3.414 -5.125 -1.444 1.00 96.69 85 ASN A O 1
ATOM 673 N N . VAL A 1 86 ? 2.278 -3.914 -2.970 1.00 97.88 86 VAL A N 1
ATOM 674 C CA . VAL A 1 86 ? 1.351 -3.264 -2.043 1.00 97.88 86 VAL A CA 1
ATOM 675 C C . VAL A 1 86 ? -0.052 -3.590 -2.523 1.00 97.88 86 VAL A C 1
ATOM 677 O O . VAL A 1 86 ? -0.444 -3.137 -3.593 1.00 97.88 86 VAL A O 1
ATOM 680 N N . TRP A 1 87 ? -0.781 -4.406 -1.773 1.00 97.81 87 TRP A N 1
ATOM 681 C CA . TRP A 1 87 ? -2.202 -4.648 -2.004 1.00 97.81 87 TRP A CA 1
ATOM 682 C C . TRP A 1 87 ? -3.019 -3.716 -1.127 1.00 97.81 87 TRP A C 1
ATOM 684 O O . TRP A 1 87 ? -2.666 -3.488 0.033 1.00 97.81 87 TRP A O 1
ATOM 694 N N . VAL A 1 88 ? -4.114 -3.215 -1.682 1.00 96.75 88 VAL A N 1
ATOM 695 C CA . VAL A 1 88 ? -5.028 -2.296 -1.012 1.00 96.75 88 VAL A CA 1
ATOM 696 C C . VAL A 1 88 ? -6.411 -2.923 -0.973 1.00 96.75 88 VAL A C 1
ATOM 698 O O . VAL A 1 88 ? -6.944 -3.365 -1.995 1.00 96.75 88 VAL A O 1
ATOM 701 N N . ARG A 1 89 ? -6.985 -2.942 0.225 1.00 95.00 89 ARG A N 1
ATOM 702 C CA . ARG A 1 89 ? -8.397 -3.222 0.472 1.00 95.00 89 ARG A CA 1
ATOM 703 C C . ARG A 1 89 ? -9.041 -2.018 1.128 1.00 95.00 89 ARG A C 1
ATOM 705 O O . ARG A 1 89 ? -8.351 -1.230 1.773 1.00 95.00 89 ARG A O 1
ATOM 712 N N . SER A 1 90 ? -10.360 -1.951 1.033 1.00 92.56 90 SER A N 1
ATOM 713 C CA . SER A 1 90 ? -11.147 -0.948 1.736 1.00 92.56 90 SER A CA 1
ATOM 714 C C . SER A 1 90 ? -12.170 -1.614 2.634 1.00 92.56 90 SER A C 1
ATOM 716 O O . SER A 1 90 ? -12.874 -2.534 2.224 1.00 92.56 90 SER A O 1
ATOM 718 N N . VAL A 1 91 ? -12.238 -1.139 3.872 1.00 93.38 91 VAL A N 1
ATOM 719 C CA . VAL A 1 91 ? -13.236 -1.547 4.865 1.00 93.38 91 VAL A CA 1
ATOM 720 C C . VAL A 1 91 ? -14.056 -0.333 5.265 1.00 93.38 91 VAL A C 1
ATOM 722 O O . VAL A 1 91 ? -13.539 0.783 5.266 1.00 93.38 91 VAL A O 1
ATOM 725 N N . GLY A 1 92 ? -15.327 -0.526 5.617 1.00 93.00 92 GLY A N 1
ATOM 726 C CA . GLY A 1 92 ? -16.131 0.561 6.176 1.00 93.00 92 GLY A CA 1
ATOM 727 C C . GLY A 1 92 ? -15.466 1.153 7.423 1.00 93.00 92 GLY A C 1
ATOM 728 O O . GLY A 1 92 ? -14.743 0.458 8.147 1.00 93.00 92 GLY A O 1
ATOM 729 N N . LYS A 1 93 ? -15.684 2.447 7.672 1.00 94.19 93 LYS A N 1
ATOM 730 C CA . LYS A 1 93 ? -15.132 3.144 8.837 1.00 94.19 93 LYS A CA 1
ATOM 731 C C . LYS A 1 93 ? -15.427 2.378 10.126 1.00 94.19 93 LYS A C 1
ATOM 733 O O . LYS A 1 93 ? -16.575 2.199 10.524 1.00 94.19 93 LYS A O 1
ATOM 738 N N . MET A 1 94 ? -14.355 1.974 10.796 1.00 92.12 94 MET A N 1
ATOM 739 C CA . MET A 1 94 ? -14.429 1.253 12.060 1.00 92.12 94 MET A CA 1
ATOM 740 C C . MET A 1 94 ? -14.568 2.215 13.240 1.00 92.12 94 MET A C 1
ATOM 742 O O . MET A 1 94 ? -14.004 3.314 13.236 1.00 92.12 94 MET A O 1
ATOM 746 N N . THR A 1 95 ? -15.283 1.784 14.276 1.00 94.38 95 THR A N 1
ATOM 747 C CA . THR A 1 95 ? -15.338 2.504 15.552 1.00 94.38 95 THR A CA 1
ATOM 748 C C . THR A 1 95 ? -13.984 2.430 16.273 1.00 94.38 95 THR A C 1
ATOM 750 O O . THR A 1 95 ? -13.214 1.495 16.035 1.00 94.38 95 THR A O 1
ATOM 753 N N . PRO A 1 96 ? -13.675 3.363 17.196 1.00 94.62 96 PRO A N 1
ATOM 754 C CA . PRO A 1 96 ? -12.450 3.286 17.996 1.00 94.62 96 PRO A CA 1
ATOM 755 C C . PRO A 1 96 ? -12.282 1.936 18.709 1.00 94.62 96 PRO A C 1
ATOM 757 O O . PRO A 1 96 ? -11.217 1.333 18.647 1.00 94.62 96 PRO A O 1
ATOM 760 N N . GLN A 1 97 ? -13.367 1.394 19.271 1.00 95.69 97 GLN A N 1
ATOM 761 C CA . GLN A 1 97 ? -13.354 0.092 19.938 1.00 95.69 97 GLN A CA 1
ATOM 762 C C . GLN A 1 97 ? -12.985 -1.056 18.983 1.00 95.69 97 GLN A C 1
ATOM 764 O O . GLN A 1 97 ? -12.249 -1.966 19.359 1.00 95.69 97 GLN A O 1
ATOM 769 N N . GLN A 1 98 ? -13.456 -1.022 17.733 1.00 93.69 98 GLN A N 1
ATOM 770 C CA . GLN A 1 98 ? -13.083 -2.021 16.726 1.00 93.69 98 GLN A CA 1
ATOM 771 C C . GLN A 1 98 ? -11.600 -1.922 16.343 1.00 93.69 98 GLN A C 1
ATOM 773 O O . GLN A 1 98 ? -10.953 -2.954 16.175 1.00 93.69 98 GLN A O 1
ATOM 778 N N . LEU A 1 99 ? -11.054 -0.705 16.245 1.00 93.75 99 LEU A N 1
ATOM 779 C CA . LEU A 1 99 ? -9.634 -0.473 15.949 1.00 93.75 99 LEU A CA 1
ATOM 780 C C . LEU A 1 99 ? -8.705 -0.965 17.068 1.00 93.75 99 LEU A C 1
ATOM 782 O O . LEU A 1 99 ? -7.579 -1.363 16.789 1.00 93.75 99 LEU A O 1
ATOM 786 N N . GLU A 1 100 ? -9.174 -0.957 18.315 1.00 94.75 100 GLU A N 1
ATOM 787 C CA . GLU A 1 100 ? -8.447 -1.521 19.461 1.00 94.75 100 GLU A CA 1
ATOM 788 C C . GLU A 1 100 ? -8.581 -3.047 19.552 1.00 94.75 100 GLU A C 1
ATOM 790 O O . GLU A 1 100 ? -7.689 -3.725 20.059 1.00 94.75 100 GLU A O 1
ATOM 795 N N . THR A 1 101 ? -9.690 -3.597 19.053 1.00 96.56 101 THR A N 1
ATOM 796 C CA . THR A 1 101 ? -9.998 -5.031 19.152 1.00 96.56 101 THR A CA 1
ATOM 797 C C . THR A 1 101 ? -9.296 -5.857 18.075 1.00 96.56 101 THR A C 1
ATOM 799 O O . THR A 1 101 ? -8.862 -6.978 18.344 1.00 96.56 101 THR A O 1
ATOM 802 N N . TYR A 1 102 ? -9.200 -5.337 16.847 1.00 96.38 102 TYR A N 1
ATOM 803 C CA . TYR A 1 102 ? -8.723 -6.099 15.695 1.00 96.38 102 TYR A CA 1
ATOM 804 C C . TYR A 1 102 ? -7.346 -5.648 15.222 1.00 96.38 102 TYR A C 1
ATOM 806 O O . TYR A 1 102 ? -7.061 -4.465 15.055 1.00 96.38 102 TYR A O 1
ATOM 814 N N . THR A 1 103 ? -6.493 -6.622 14.916 1.00 96.06 103 THR A N 1
ATOM 815 C CA . THR A 1 103 ? -5.213 -6.357 14.254 1.00 96.06 103 THR A CA 1
ATOM 816 C C . THR A 1 103 ? -5.427 -5.921 12.799 1.00 96.06 103 THR A C 1
ATOM 818 O O . THR A 1 103 ? -6.397 -6.352 12.171 1.00 96.06 103 THR A O 1
ATOM 821 N N . PRO A 1 104 ? -4.491 -5.169 12.187 1.00 95.94 104 PRO A N 1
ATOM 822 C CA . PRO A 1 104 ? -4.588 -4.806 10.772 1.00 95.94 104 PRO A CA 1
ATOM 823 C C . PRO A 1 104 ? -4.762 -6.005 9.832 1.00 95.94 104 PRO A C 1
ATOM 825 O O . PRO A 1 104 ? -5.466 -5.896 8.836 1.00 95.94 104 PRO A O 1
ATOM 828 N N . LYS A 1 105 ? -4.174 -7.163 10.166 1.00 96.69 105 LYS A N 1
ATOM 829 C CA . LYS A 1 105 ? -4.372 -8.399 9.401 1.00 96.69 105 LYS A CA 1
ATOM 830 C C . LYS A 1 105 ? -5.821 -8.883 9.473 1.00 96.69 105 LYS A C 1
ATOM 832 O O . LYS A 1 105 ? -6.406 -9.166 8.439 1.00 96.69 105 LYS A O 1
ATOM 837 N N . GLN A 1 106 ? -6.404 -8.962 10.671 1.00 96.19 106 GLN A N 1
ATOM 838 C CA . GLN A 1 106 ? -7.809 -9.365 10.821 1.00 96.19 106 GLN A CA 1
ATOM 839 C C . GLN A 1 106 ? -8.740 -8.407 10.075 1.00 96.19 106 GLN A C 1
ATOM 841 O O . GLN A 1 106 ? -9.667 -8.853 9.414 1.00 96.19 106 GLN A O 1
ATOM 846 N N . ILE A 1 107 ? -8.447 -7.104 10.122 1.00 95.62 107 ILE A N 1
ATOM 847 C CA . ILE A 1 107 ? -9.208 -6.092 9.386 1.00 95.62 107 ILE A CA 1
ATOM 848 C C . ILE A 1 107 ? -9.073 -6.299 7.871 1.00 95.62 107 ILE A C 1
ATOM 850 O O . ILE A 1 107 ? -10.068 -6.239 7.154 1.00 95.62 107 ILE A O 1
ATOM 854 N N . TYR A 1 108 ? -7.867 -6.589 7.379 1.00 95.19 108 TYR A N 1
ATOM 855 C CA . TYR A 1 108 ? -7.637 -6.917 5.970 1.00 95.19 108 TYR A CA 1
ATOM 856 C C . TYR A 1 108 ? -8.426 -8.158 5.533 1.00 95.19 108 TYR A C 1
ATOM 858 O O . TYR A 1 108 ? -8.996 -8.177 4.443 1.00 95.19 108 TYR A O 1
ATOM 866 N N . ASP A 1 109 ? -8.485 -9.173 6.397 1.00 93.00 109 ASP A N 1
ATOM 867 C CA . ASP A 1 109 ? -9.193 -10.429 6.149 1.00 93.00 109 ASP A CA 1
ATOM 868 C C . ASP A 1 109 ? -10.730 -10.263 6.170 1.00 93.00 109 ASP A C 1
ATOM 870 O O . ASP A 1 109 ? -11.427 -11.119 5.631 1.00 93.00 109 ASP A O 1
ATOM 874 N N . PHE A 1 110 ? -11.272 -9.176 6.744 1.00 88.38 110 PHE 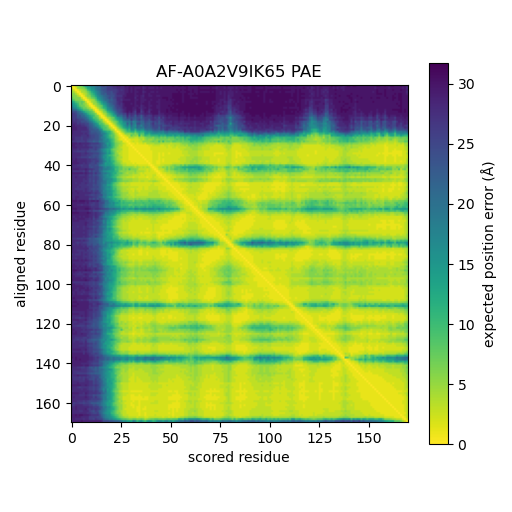A N 1
ATOM 875 C CA . PHE A 1 110 ? -12.709 -8.857 6.672 1.00 88.38 110 PHE A CA 1
ATOM 876 C C . PHE A 1 110 ? -13.146 -8.356 5.297 1.00 88.38 110 PHE A C 1
ATOM 878 O O . PHE A 1 110 ? -14.285 -8.583 4.899 1.00 88.38 110 PHE A O 1
ATOM 885 N N . ALA A 1 111 ? -12.270 -7.645 4.587 1.00 80.12 111 ALA A N 1
ATOM 886 C CA . ALA A 1 111 ? -12.541 -7.262 3.210 1.00 80.12 111 ALA A CA 1
ATOM 887 C C . ALA A 1 111 ? -12.342 -8.490 2.316 1.00 80.12 111 ALA A C 1
ATOM 889 O O . ALA A 1 111 ? -11.302 -9.134 2.378 1.00 80.12 111 ALA A O 1
ATOM 890 N N . GLU A 1 112 ? -13.323 -8.831 1.486 1.00 76.56 112 GLU A N 1
ATOM 891 C CA . GLU A 1 112 ? -13.295 -10.098 0.743 1.00 76.56 112 GLU A CA 1
ATOM 892 C C . GLU A 1 112 ? -12.303 -10.075 -0.432 1.00 76.56 112 GLU A C 1
ATOM 894 O O . GLU A 1 112 ? -11.675 -11.090 -0.744 1.00 76.56 112 GLU A O 1
ATOM 899 N N . THR A 1 113 ? -12.098 -8.910 -1.054 1.00 86.62 113 THR A N 1
ATOM 900 C CA . THR A 1 113 ? -11.337 -8.781 -2.303 1.00 86.62 113 THR A CA 1
ATOM 901 C C . THR A 1 113 ? -10.300 -7.663 -2.257 1.00 86.62 113 THR A C 1
ATOM 903 O O . THR A 1 113 ? -10.532 -6.583 -1.715 1.00 86.62 113 THR A O 1
ATOM 906 N N . ASP A 1 114 ? -9.142 -7.913 -2.875 1.00 92.00 114 ASP A N 1
ATOM 907 C CA . ASP A 1 114 ? -8.149 -6.870 -3.151 1.00 92.00 114 ASP A CA 1
ATOM 908 C C . ASP A 1 114 ? -8.708 -5.914 -4.213 1.00 92.00 114 ASP A C 1
ATOM 910 O O . ASP A 1 114 ? -9.094 -6.358 -5.295 1.00 92.00 114 ASP A O 1
ATOM 914 N N . GLN A 1 115 ? -8.732 -4.615 -3.920 1.00 93.56 115 GLN A N 1
ATOM 915 C CA . GLN A 1 115 ? -9.230 -3.600 -4.854 1.00 93.56 115 GLN A CA 1
ATOM 916 C C . GLN A 1 115 ? -8.122 -3.093 -5.768 1.00 93.56 115 GLN A C 1
ATOM 918 O O . GLN A 1 115 ? -8.333 -2.867 -6.959 1.00 93.56 115 GLN A O 1
ATOM 923 N N . GLU A 1 116 ? -6.921 -2.938 -5.214 1.00 96.31 116 GLU A N 1
ATOM 924 C CA . GLU A 1 116 ? -5.772 -2.430 -5.947 1.00 96.31 116 GLU A CA 1
ATOM 925 C C . GLU A 1 116 ? -4.503 -3.191 -5.590 1.00 96.31 116 GLU A C 1
ATOM 927 O O . GLU A 1 116 ? -4.345 -3.719 -4.485 1.00 96.31 116 GLU A O 1
ATOM 932 N N . LYS A 1 117 ? -3.563 -3.213 -6.531 1.00 97.69 117 LYS A N 1
ATOM 933 C CA . LYS A 1 117 ? -2.214 -3.705 -6.294 1.00 97.69 117 LYS A CA 1
ATOM 934 C C . LYS A 1 117 ? -1.189 -2.877 -7.047 1.00 97.69 117 LYS A C 1
ATOM 936 O O . LYS A 1 117 ? -1.245 -2.761 -8.267 1.00 97.69 117 LYS A O 1
ATOM 941 N N . TYR A 1 118 ? -0.186 -2.414 -6.319 1.00 97.75 118 TYR A N 1
ATOM 942 C CA . TYR A 1 118 ? 0.997 -1.761 -6.855 1.00 97.75 118 TYR A CA 1
ATOM 943 C C . TYR A 1 118 ? 2.153 -2.756 -6.836 1.00 97.75 118 TYR A C 1
ATOM 945 O O . TYR A 1 118 ? 2.402 -3.414 -5.822 1.00 97.75 118 TYR A O 1
ATOM 953 N N . VAL A 1 119 ? 2.861 -2.882 -7.954 1.00 96.19 119 VAL A N 1
ATOM 954 C CA . VAL A 1 119 ? 4.071 -3.696 -8.076 1.00 96.19 119 VAL A CA 1
ATOM 955 C C . VAL A 1 119 ? 5.204 -2.804 -8.536 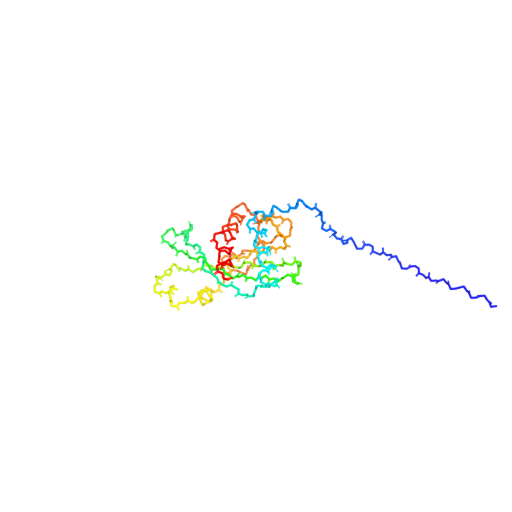1.00 96.19 119 VAL A C 1
ATOM 957 O O . VAL A 1 119 ? 5.094 -2.146 -9.568 1.00 96.19 119 VAL A O 1
ATOM 960 N N . LYS A 1 120 ? 6.301 -2.823 -7.783 1.00 93.06 120 LYS A N 1
ATOM 961 C CA . LYS A 1 120 ? 7.483 -2.011 -8.048 1.00 93.06 120 LYS A CA 1
ATOM 962 C C . LYS A 1 120 ? 8.751 -2.834 -7.903 1.00 93.06 120 LYS A C 1
ATOM 964 O O . LYS A 1 120 ? 8.867 -3.635 -6.978 1.00 93.06 120 LYS A O 1
ATOM 969 N N . THR A 1 121 ? 9.691 -2.651 -8.823 1.00 88.50 121 THR A N 1
ATOM 970 C CA . THR A 1 121 ? 10.964 -3.404 -8.862 1.00 88.50 121 THR A CA 1
ATOM 971 C C . THR A 1 121 ? 12.202 -2.510 -8.894 1.00 88.50 121 THR A C 1
ATOM 973 O O . THR A 1 121 ? 13.322 -2.991 -9.056 1.00 88.50 121 THR A O 1
ATOM 976 N N . SER A 1 122 ? 12.017 -1.197 -8.800 1.00 85.75 122 SER A N 1
ATOM 977 C CA . SER A 1 122 ? 13.102 -0.221 -8.782 1.00 85.75 122 SER A CA 1
ATOM 978 C C . SER A 1 122 ? 12.766 0.937 -7.856 1.00 85.75 122 SER A C 1
ATOM 980 O O . SER A 1 122 ? 11.599 1.295 -7.699 1.00 85.75 122 SER A O 1
ATOM 982 N N . ALA A 1 123 ? 13.805 1.533 -7.276 1.00 83.94 123 ALA A N 1
ATOM 983 C CA . ALA A 1 123 ? 13.698 2.776 -6.524 1.00 83.94 123 ALA A CA 1
ATOM 984 C C . ALA A 1 123 ? 13.209 3.942 -7.412 1.00 83.94 123 ALA A C 1
ATOM 986 O O . ALA A 1 123 ? 13.281 3.866 -8.643 1.00 83.94 123 ALA A O 1
ATOM 987 N N . GLY A 1 124 ? 12.728 5.011 -6.772 1.00 86.25 124 GLY A N 1
ATOM 988 C CA . GLY A 1 124 ? 12.192 6.211 -7.419 1.00 86.25 124 GLY A CA 1
ATOM 989 C C . GLY A 1 124 ? 10.671 6.217 -7.580 1.00 86.25 124 GLY A C 1
ATOM 990 O O . GLY A 1 124 ? 9.969 5.341 -7.075 1.00 86.25 124 GLY A O 1
ATOM 991 N N . GLN A 1 125 ? 10.159 7.210 -8.306 1.00 88.81 125 GLN A N 1
ATOM 992 C CA . GLN A 1 125 ? 8.720 7.446 -8.459 1.00 88.81 125 GLN A CA 1
ATOM 993 C C . GLN A 1 125 ? 7.977 6.268 -9.107 1.00 88.81 125 GLN A C 1
ATOM 995 O O . GLN A 1 125 ? 8.551 5.484 -9.869 1.00 88.81 125 GLN A O 1
ATOM 1000 N N . PHE A 1 126 ? 6.682 6.154 -8.804 1.00 92.75 126 PHE A N 1
ATOM 1001 C CA . PHE A 1 126 ? 5.801 5.160 -9.416 1.00 92.75 126 PHE A CA 1
ATOM 1002 C C . PHE A 1 126 ? 5.327 5.582 -10.814 1.00 92.75 126 PHE A C 1
ATOM 1004 O O . PHE A 1 126 ? 5.081 6.760 -11.081 1.00 92.75 126 PHE A O 1
ATOM 1011 N N . GLY A 1 127 ? 5.164 4.605 -11.702 1.00 89.88 127 GLY A N 1
ATOM 1012 C CA . GLY A 1 127 ? 4.786 4.811 -13.101 1.00 89.88 127 GLY A CA 1
ATOM 1013 C C . GLY A 1 127 ? 5.973 4.891 -14.055 1.00 89.88 127 GLY A C 1
ATOM 1014 O O . GLY A 1 127 ? 5.819 5.369 -15.176 1.00 89.88 127 GLY A O 1
ATOM 1015 N N . THR A 1 128 ? 7.150 4.431 -13.627 1.00 88.44 128 THR A N 1
ATOM 1016 C CA . THR A 1 128 ? 8.296 4.231 -14.520 1.00 88.44 128 THR A CA 1
ATOM 1017 C C . THR A 1 128 ? 8.221 2.852 -15.192 1.00 88.44 128 THR A C 1
ATOM 1019 O O . THR A 1 128 ? 7.466 1.981 -14.745 1.00 88.44 128 THR A O 1
ATOM 1022 N N . PRO A 1 129 ? 8.963 2.616 -16.293 1.00 86.75 129 PRO A N 1
ATOM 1023 C CA . PRO A 1 129 ? 8.939 1.325 -16.975 1.00 86.75 129 PRO A CA 1
ATOM 1024 C C . PRO A 1 129 ? 9.235 0.151 -16.029 1.00 86.75 129 PRO A C 1
ATOM 1026 O O . PRO A 1 129 ? 10.280 0.110 -15.383 1.00 86.75 129 PRO A O 1
ATOM 1029 N N . GLY A 1 130 ? 8.323 -0.824 -15.987 1.00 86.31 130 GLY A N 1
ATOM 1030 C CA . GLY A 1 130 ? 8.405 -2.001 -15.113 1.00 86.31 130 GLY A CA 1
ATOM 1031 C C . GLY A 1 130 ? 7.499 -1.938 -13.881 1.00 86.31 130 GLY A C 1
ATOM 1032 O O . GLY A 1 130 ? 7.206 -2.987 -13.304 1.00 86.31 130 GLY A O 1
ATOM 1033 N N . ASP A 1 131 ? 6.999 -0.755 -13.520 1.00 93.25 131 ASP A N 1
ATOM 1034 C CA . ASP A 1 131 ? 5.941 -0.627 -12.522 1.00 93.25 131 ASP A CA 1
ATOM 1035 C C . ASP A 1 131 ? 4.616 -1.155 -13.079 1.00 93.25 131 ASP A C 1
ATOM 1037 O O . ASP A 1 131 ? 4.268 -0.927 -14.240 1.00 93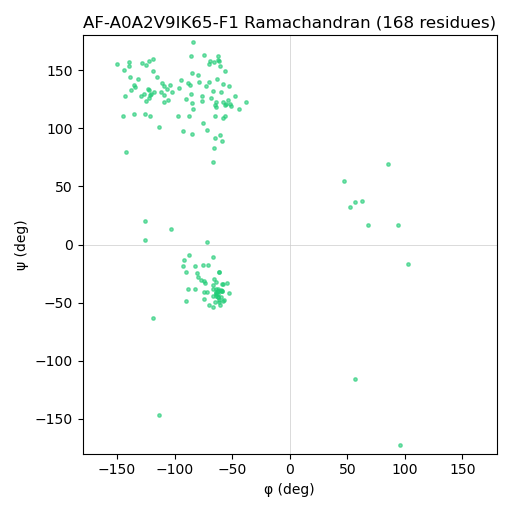.25 131 ASP A O 1
ATOM 1041 N N . VAL A 1 132 ? 3.860 -1.865 -12.242 1.00 96.12 132 VAL A N 1
ATOM 1042 C CA . VAL A 1 132 ? 2.551 -2.411 -12.616 1.00 96.12 132 VAL A CA 1
ATOM 1043 C C . VAL A 1 132 ? 1.516 -1.976 -11.598 1.00 96.12 132 VAL A C 1
ATOM 1045 O O . VAL A 1 132 ? 1.695 -2.164 -10.395 1.00 96.12 132 VAL A O 1
ATOM 1048 N N . TYR A 1 133 ? 0.412 -1.438 -12.098 1.00 97.81 133 TYR A N 1
ATOM 1049 C CA . TYR A 1 133 ? -0.793 -1.190 -11.326 1.00 97.81 133 TYR A CA 1
ATOM 1050 C C . TYR A 1 133 ? -1.880 -2.165 -11.766 1.00 97.81 133 TYR A C 1
ATOM 1052 O O . TYR A 1 133 ? -2.150 -2.313 -12.961 1.00 97.81 133 TYR A O 1
ATOM 1060 N N . LEU A 1 134 ? -2.480 -2.851 -10.797 1.00 97.81 134 LEU A N 1
ATOM 1061 C CA . LEU A 1 134 ? -3.662 -3.672 -11.002 1.00 97.81 134 LEU A CA 1
ATOM 1062 C C . LEU A 1 134 ? -4.828 -3.086 -10.217 1.00 97.81 134 LEU A C 1
ATOM 1064 O O . LEU A 1 134 ? -4.646 -2.631 -9.087 1.00 97.81 134 LEU A O 1
ATOM 1068 N N . ARG A 1 135 ? -6.025 -3.175 -10.785 1.00 96.19 135 ARG A N 1
ATOM 1069 C CA . ARG A 1 135 ? -7.265 -2.727 -10.157 1.00 96.19 135 ARG A CA 1
ATOM 1070 C C . ARG A 1 135 ? -8.377 -3.734 -10.422 1.00 96.19 135 ARG A C 1
ATOM 1072 O O . ARG A 1 135 ? -8.417 -4.324 -11.504 1.00 96.19 135 ARG A O 1
ATOM 1079 N N . SER A 1 136 ? -9.261 -3.942 -9.452 1.00 92.81 136 SER A N 1
ATOM 1080 C CA . SER A 1 136 ? -10.490 -4.703 -9.666 1.00 92.81 136 SER A CA 1
ATOM 1081 C C . SER A 1 136 ? -11.531 -3.830 -10.369 1.00 92.81 136 SER A C 1
ATOM 1083 O O . SER A 1 136 ? -11.695 -2.641 -10.081 1.00 92.81 136 SER A O 1
ATOM 1085 N N . SER A 1 137 ? -12.258 -4.418 -11.314 1.00 86.00 137 SER A N 1
ATOM 1086 C CA . SER A 1 137 ? -13.487 -3.827 -11.838 1.00 86.00 137 SER A CA 1
ATOM 1087 C C . SER A 1 137 ? -14.663 -4.458 -11.102 1.00 86.00 137 SER A C 1
ATOM 1089 O O . SER A 1 137 ? -14.937 -5.638 -11.325 1.00 86.00 137 SER A O 1
ATOM 1091 N N . GLN A 1 138 ? -15.347 -3.689 -10.248 1.00 74.06 138 GLN A N 1
ATOM 1092 C CA . GLN A 1 138 ? -16.429 -4.199 -9.391 1.00 74.06 138 GLN A CA 1
ATOM 1093 C C . GLN A 1 138 ? -15.906 -5.365 -8.525 1.00 74.06 138 GLN A C 1
ATOM 1095 O O . GLN A 1 138 ? -14.959 -5.165 -7.765 1.00 74.06 138 GLN A O 1
ATOM 1100 N N . ASP A 1 139 ? -16.437 -6.571 -8.735 1.00 73.38 139 ASP A N 1
ATOM 1101 C CA . ASP A 1 139 ? -16.081 -7.805 -8.020 1.00 73.38 139 ASP A CA 1
ATOM 1102 C C . ASP A 1 139 ? -15.178 -8.741 -8.851 1.00 73.38 139 ASP A C 1
ATOM 1104 O O . ASP A 1 139 ? -15.004 -9.921 -8.544 1.00 73.38 139 ASP A O 1
ATOM 1108 N N . GLY A 1 140 ? -14.620 -8.236 -9.955 1.00 81.75 140 GLY A N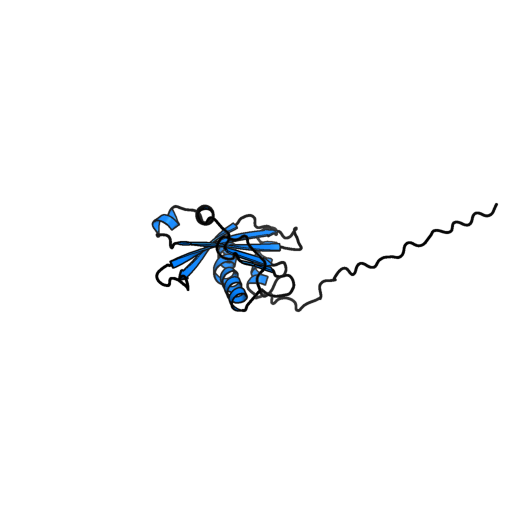 1
ATOM 1109 C CA . GLY A 1 140 ? -13.705 -8.982 -10.814 1.00 81.75 140 GLY A CA 1
ATOM 1110 C C . GLY A 1 140 ? -12.300 -9.140 -10.216 1.00 81.75 140 GLY A C 1
ATOM 1111 O O . GLY A 1 140 ? -11.908 -8.393 -9.316 1.00 81.75 140 GLY A O 1
ATOM 1112 N N . PRO A 1 141 ? -11.490 -10.082 -10.735 1.00 89.56 141 PRO A N 1
ATOM 1113 C CA . PRO A 1 141 ? -10.103 -10.222 -10.310 1.00 89.56 141 PRO A CA 1
ATOM 1114 C C . PRO A 1 141 ? -9.292 -8.960 -10.633 1.00 89.56 141 PRO A C 1
ATOM 1116 O O . PRO A 1 141 ? -9.626 -8.192 -11.536 1.00 89.56 141 PRO A O 1
ATOM 1119 N N . LEU A 1 142 ? -8.171 -8.784 -9.932 1.00 95.38 142 LEU A N 1
ATOM 1120 C CA . LEU A 1 142 ? -7.202 -7.737 -10.248 1.00 95.38 142 LEU A CA 1
ATOM 1121 C C . LEU A 1 142 ? -6.693 -7.888 -11.688 1.00 95.38 142 LEU A C 1
ATOM 1123 O O . LEU A 1 142 ? -6.104 -8.913 -12.041 1.00 95.38 142 LEU A O 1
ATOM 1127 N N . ALA A 1 143 ? -6.858 -6.838 -12.489 1.00 96.00 143 ALA A N 1
ATOM 1128 C CA . ALA A 1 143 ? -6.365 -6.761 -13.858 1.00 96.00 143 ALA A CA 1
ATOM 1129 C C . ALA A 1 143 ? -5.491 -5.520 -14.050 1.00 96.00 143 ALA A C 1
ATOM 1131 O O . ALA A 1 143 ? -5.634 -4.533 -13.329 1.00 96.00 143 ALA A O 1
ATOM 1132 N N . THR A 1 144 ? -4.569 -5.570 -15.015 1.00 96.44 144 THR A N 1
ATOM 1133 C CA . THR A 1 144 ? -3.690 -4.436 -15.320 1.00 96.44 144 THR A CA 1
ATOM 1134 C C . THR A 1 144 ? -4.507 -3.216 -15.723 1.00 96.44 144 THR A C 1
ATOM 1136 O O . THR A 1 144 ? -5.372 -3.302 -16.592 1.00 96.44 144 THR A O 1
ATOM 1139 N N . ALA A 1 145 ? -4.190 -2.080 -15.112 1.00 95.88 145 ALA A N 1
ATOM 1140 C CA . ALA A 1 145 ? -4.822 -0.793 -15.358 1.00 95.88 145 ALA A CA 1
ATOM 1141 C C . ALA A 1 145 ? -3.750 0.274 -15.654 1.00 95.88 145 ALA A C 1
ATOM 1143 O O . ALA A 1 145 ? -2.587 0.105 -15.273 1.00 95.88 145 ALA A O 1
ATOM 1144 N N . PRO A 1 146 ? -4.101 1.368 -16.354 1.00 95.19 146 PRO A N 1
ATOM 1145 C CA . PRO A 1 146 ? -3.154 2.441 -16.636 1.00 95.19 146 PRO A CA 1
ATOM 1146 C C . PRO A 1 146 ? -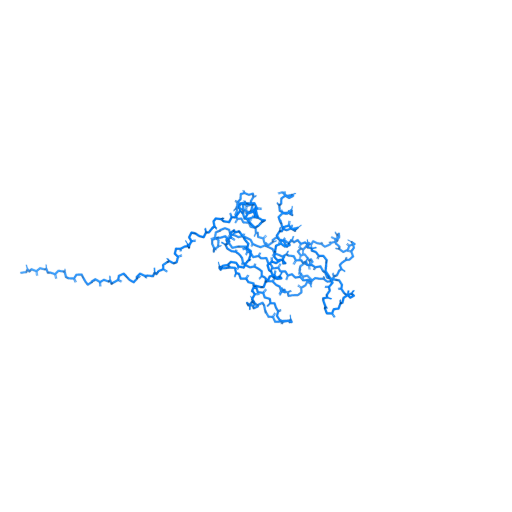2.671 3.116 -15.345 1.00 95.19 146 PRO A C 1
ATOM 1148 O O . PRO A 1 146 ? -3.446 3.332 -14.414 1.00 95.19 146 PRO A O 1
ATOM 1151 N N . VAL A 1 147 ? -1.391 3.495 -15.313 1.00 95.81 147 VAL A N 1
ATOM 1152 C CA . VAL A 1 147 ? -0.831 4.321 -14.235 1.00 95.81 147 VAL A CA 1
ATOM 1153 C C . VAL A 1 147 ? -1.088 5.789 -14.566 1.00 95.81 147 VAL A C 1
ATOM 1155 O O . VAL A 1 147 ? -0.334 6.400 -15.323 1.00 95.81 147 VAL A O 1
ATOM 1158 N N . THR A 1 148 ? -2.175 6.341 -14.031 1.00 95.75 148 THR A N 1
ATOM 1159 C CA . THR A 1 148 ? -2.497 7.772 -14.142 1.00 95.75 148 THR A CA 1
ATOM 1160 C C . THR A 1 148 ? -1.783 8.588 -13.060 1.00 95.75 148 THR A C 1
ATOM 1162 O O . THR A 1 148 ? -1.156 8.036 -12.149 1.00 95.75 148 THR A O 1
ATOM 1165 N N . ASP A 1 149 ? -1.888 9.917 -13.123 1.00 95.44 149 ASP A N 1
ATOM 1166 C CA . ASP A 1 149 ? -1.337 10.789 -12.083 1.00 95.44 149 ASP A CA 1
ATOM 1167 C C . ASP A 1 149 ? -2.029 10.581 -10.728 1.00 95.44 149 ASP A C 1
ATOM 1169 O O . ASP A 1 149 ? -1.379 10.675 -9.688 1.00 95.44 149 ASP A O 1
ATOM 1173 N N . GLU A 1 150 ? -3.320 10.245 -10.712 1.00 93.75 150 GLU A N 1
ATOM 1174 C CA . GLU A 1 150 ? -4.058 9.890 -9.495 1.00 93.75 150 GLU A CA 1
ATOM 1175 C C . GLU A 1 150 ? -3.490 8.617 -8.864 1.00 93.75 150 GLU A C 1
ATOM 1177 O O . GLU A 1 150 ? -3.239 8.597 -7.663 1.00 93.75 150 GLU A O 1
ATOM 1182 N N . VAL A 1 151 ? -3.208 7.594 -9.679 1.00 95.69 151 VAL A N 1
ATOM 1183 C CA . VAL A 1 151 ? -2.584 6.337 -9.229 1.00 95.69 151 VAL A CA 1
ATOM 1184 C C . VAL A 1 151 ? -1.166 6.582 -8.702 1.00 95.69 151 VAL A C 1
ATOM 1186 O O . VAL A 1 151 ? -0.743 5.994 -7.705 1.00 95.69 151 VAL A O 1
ATOM 1189 N N . ARG A 1 152 ? -0.402 7.478 -9.342 1.00 95.44 152 ARG A N 1
ATOM 1190 C CA . ARG A 1 152 ? 0.925 7.870 -8.842 1.00 95.44 152 ARG A CA 1
ATOM 1191 C C . ARG A 1 152 ? 0.818 8.570 -7.484 1.00 95.44 152 ARG A C 1
ATOM 1193 O O . ARG A 1 152 ? 1.618 8.290 -6.591 1.00 95.44 152 ARG A O 1
ATOM 1200 N N . LYS A 1 153 ? -0.169 9.456 -7.317 1.00 94.94 153 LYS A N 1
ATOM 1201 C CA . LYS A 1 153 ? -0.421 10.183 -6.064 1.00 94.94 153 LYS A CA 1
ATOM 1202 C C . LYS A 1 153 ? -0.877 9.255 -4.938 1.00 94.94 153 LYS A C 1
ATOM 1204 O O . LYS A 1 153 ? -0.345 9.377 -3.839 1.00 94.94 153 LYS A O 1
ATOM 1209 N N . SER A 1 154 ? -1.794 8.319 -5.194 1.00 95.44 154 SER A N 1
ATOM 1210 C CA . SER A 1 154 ? -2.253 7.353 -4.182 1.00 95.44 154 SER A CA 1
ATOM 1211 C C . SER A 1 154 ? -1.110 6.461 -3.700 1.00 95.44 154 SER A C 1
ATOM 1213 O O . SER A 1 154 ? -0.901 6.322 -2.497 1.00 95.44 154 SER A O 1
ATOM 1215 N N . TYR A 1 155 ? -0.290 5.937 -4.617 1.00 97.19 155 TYR A N 1
ATOM 1216 C CA . TYR A 1 155 ? 0.918 5.202 -4.245 1.00 97.19 155 TYR A CA 1
ATOM 1217 C C . TYR A 1 155 ? 1.863 6.052 -3.384 1.00 97.19 155 TYR A C 1
ATOM 1219 O O . TYR A 1 155 ? 2.328 5.602 -2.336 1.00 97.19 155 TYR A O 1
ATOM 1227 N N . GLY A 1 156 ? 2.139 7.289 -3.814 1.00 96.00 156 GLY A N 1
ATOM 1228 C CA . GLY A 1 156 ? 3.012 8.211 -3.088 1.00 96.00 156 GLY A CA 1
ATOM 1229 C C . GLY A 1 156 ? 2.516 8.498 -1.670 1.00 96.00 156 GLY A C 1
ATOM 1230 O O . GLY A 1 156 ? 3.322 8.497 -0.738 1.00 96.00 156 GLY A O 1
ATOM 1231 N N . LEU A 1 157 ? 1.199 8.656 -1.497 1.00 96.44 157 LEU A N 1
ATOM 1232 C CA . LEU A 1 157 ? 0.539 8.793 -0.198 1.00 96.44 157 LEU A CA 1
ATOM 1233 C C . LEU A 1 157 ? 0.773 7.550 0.673 1.00 96.44 157 LEU A C 1
ATOM 1235 O O . LEU A 1 157 ? 1.258 7.673 1.797 1.00 96.44 157 LEU A O 1
ATOM 1239 N N . PHE A 1 158 ? 0.495 6.350 0.150 1.00 97.75 158 PHE A N 1
ATOM 1240 C CA . PHE A 1 158 ? 0.687 5.097 0.889 1.00 97.75 158 PHE A CA 1
ATOM 1241 C C . PHE A 1 158 ? 2.133 4.895 1.338 1.00 97.75 158 PHE A C 1
ATOM 1243 O O . PHE A 1 158 ? 2.376 4.457 2.463 1.00 97.75 158 PHE A O 1
ATOM 1250 N N . VAL A 1 159 ? 3.107 5.236 0.495 1.00 96.88 159 VAL A N 1
ATOM 1251 C CA . VAL A 1 159 ? 4.523 5.129 0.856 1.00 96.88 159 VAL A CA 1
ATOM 1252 C C . VAL A 1 159 ? 4.916 6.168 1.903 1.00 96.88 159 VAL A C 1
ATOM 1254 O O . VAL A 1 159 ? 5.495 5.803 2.927 1.00 96.88 159 VAL A O 1
ATOM 1257 N N . THR A 1 160 ? 4.609 7.440 1.650 1.00 96.38 160 THR A N 1
ATOM 1258 C CA . THR A 1 160 ? 5.127 8.573 2.430 1.00 96.38 160 THR A CA 1
ATOM 1259 C C . THR A 1 160 ? 4.467 8.687 3.796 1.00 96.38 160 THR A C 1
ATOM 1261 O O . THR A 1 160 ? 5.166 8.814 4.798 1.00 96.38 160 THR A O 1
ATOM 1264 N N . GLU A 1 161 ? 3.139 8.600 3.850 1.00 97.38 161 GLU A N 1
ATOM 1265 C CA . GLU A 1 161 ? 2.380 8.870 5.076 1.00 97.38 161 GLU A CA 1
ATOM 1266 C C . GLU A 1 161 ? 2.175 7.617 5.934 1.00 97.38 161 GLU A C 1
ATOM 1268 O O . GLU A 1 161 ? 1.995 7.715 7.149 1.00 97.38 161 GLU A O 1
ATOM 1273 N N . TYR A 1 162 ? 2.230 6.424 5.329 1.00 96.94 162 TYR A N 1
ATOM 1274 C CA . TYR A 1 162 ? 1.851 5.184 6.010 1.00 96.94 162 TYR A CA 1
ATOM 1275 C C . TYR A 1 162 ? 2.994 4.176 6.108 1.00 96.94 162 TYR A C 1
ATOM 1277 O O . TYR A 1 162 ? 3.441 3.866 7.213 1.00 96.94 162 TYR A O 1
ATOM 1285 N N . LEU A 1 163 ? 3.504 3.668 4.984 1.00 95.75 163 LEU A N 1
ATOM 1286 C CA . LEU A 1 163 ? 4.475 2.571 4.993 1.00 95.75 163 LEU A CA 1
ATOM 1287 C C . LEU A 1 163 ? 5.817 2.965 5.596 1.00 95.75 163 LEU A C 1
ATOM 1289 O O . LEU A 1 163 ? 6.300 2.286 6.504 1.00 95.75 163 LEU A O 1
ATOM 1293 N N . LEU A 1 164 ? 6.425 4.041 5.096 1.00 95.38 164 LEU A N 1
ATOM 1294 C CA . LEU A 1 164 ? 7.751 4.450 5.539 1.00 95.38 164 LEU A CA 1
ATOM 1295 C C . LEU A 1 164 ? 7.754 4.795 7.042 1.00 95.38 164 LEU A C 1
ATOM 1297 O O . LEU A 1 164 ? 8.562 4.202 7.764 1.00 95.38 164 LEU A O 1
ATOM 1301 N N . PRO A 1 165 ? 6.827 5.625 7.569 1.00 95.69 165 PRO A N 1
ATOM 1302 C CA . PRO A 1 165 ? 6.772 5.905 9.001 1.00 95.69 165 PRO A CA 1
ATOM 1303 C C . PRO A 1 165 ? 6.485 4.660 9.848 1.00 95.69 165 PRO A C 1
ATOM 1305 O O . PRO A 1 165 ? 7.082 4.490 10.912 1.00 95.69 165 PRO A O 1
ATOM 1308 N N . ALA A 1 166 ? 5.593 3.768 9.402 1.00 94.94 166 ALA A N 1
ATOM 1309 C CA . ALA A 1 166 ? 5.248 2.562 10.157 1.00 94.94 166 ALA A CA 1
ATOM 1310 C C . ALA A 1 166 ? 6.421 1.575 10.264 1.00 94.94 166 ALA A C 1
ATOM 1312 O O . ALA A 1 166 ? 6.594 0.926 11.298 1.00 94.94 166 ALA A O 1
ATOM 1313 N N . LEU A 1 167 ? 7.248 1.482 9.221 1.00 93.25 167 LEU A N 1
ATOM 1314 C CA . LEU A 1 167 ? 8.419 0.606 9.201 1.00 93.25 167 LEU A CA 1
ATOM 1315 C C . LEU A 1 167 ? 9.631 1.196 9.93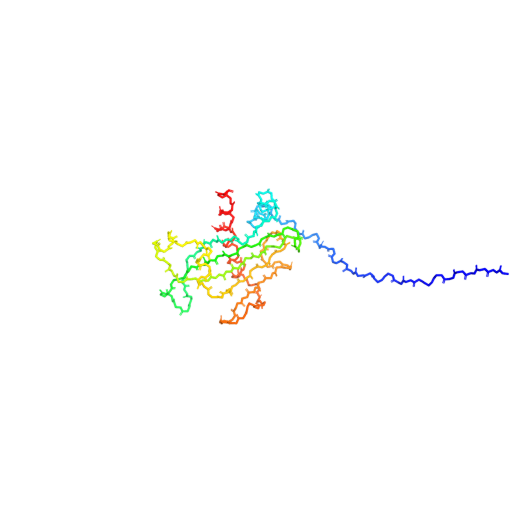4 1.00 93.25 167 LEU A C 1
ATOM 1317 O O . LEU A 1 167 ? 10.469 0.416 10.386 1.00 93.25 167 LEU A O 1
ATOM 1321 N N . GLN A 1 168 ? 9.716 2.524 10.068 1.00 91.44 168 GLN A N 1
ATOM 1322 C CA . GLN A 1 168 ? 10.764 3.219 10.831 1.00 91.44 168 GLN A CA 1
ATOM 1323 C C . GLN A 1 168 ? 10.545 3.175 12.347 1.00 91.44 168 GLN A C 1
ATOM 1325 O O . GLN A 1 168 ? 11.509 3.167 13.103 1.00 91.44 168 GLN A O 1
ATOM 1330 N N . LYS A 1 169 ? 9.289 3.136 12.810 1.00 81.50 169 LYS A N 1
ATOM 1331 C CA . LYS A 1 169 ? 8.934 3.101 14.245 1.00 81.50 169 LYS A CA 1
ATOM 1332 C C . LYS A 1 169 ? 9.236 1.762 14.943 1.00 81.50 169 LYS A C 1
ATOM 1334 O O . LYS A 1 169 ? 8.880 1.606 16.108 1.00 81.50 169 LYS A O 1
ATOM 1339 N N . LYS A 1 170 ? 9.823 0.792 14.238 1.00 56.38 170 LYS A N 1
ATOM 1340 C CA . LYS A 1 170 ? 10.027 -0.588 14.693 1.00 56.38 170 LYS A CA 1
ATOM 1341 C C . LYS A 1 170 ? 11.487 -0.992 14.676 1.00 56.38 170 LYS A C 1
ATOM 1343 O O . LYS A 1 170 ? 12.027 -1.064 13.547 1.00 56.38 170 LYS A O 1
#

Foldseek 3Di:
DDDDDDDDDDDPPPPPPPPPDPPPDADCPQLQVLLQVLCVPVVVQWDAFDKDKADWDADPVGRVWIKTKIWTWTWHCVPLNIKIKIWIDIDTDDDPVVVVVDDSVVRVVVGPATAKMWIDNDGHFAPPPPIFIWGDDPPHHTDTDHCDPVNRVVVSRCSPVPVSVVSVVD

Mean predicted aligned error: 9.45 Å

Sequence (170 aa):
MIAVLFLGSIPPGGGTLYAKHKGEQADPDDATSRLFQLLDSARDGKLADYYLLADLYKDPNKPDDEYRHVLRVNYDKSRGFGKLNVWVRSVGKMTPQQLETYTPKQIYDFAETDQEKYVKTSAGQFGTPGDVYLRSSQDGPLATAPVTDEVRKSYGLFVTEYLLPALQKK

Solvent-accessible surface area (backbone atoms only — not comparable to full-atom values): 9909 Å² total; per-residue (Å²): 141,81,90,80,87,79,80,80,81,78,78,83,78,77,73,78,72,80,67,76,72,87,58,80,77,50,53,68,85,34,57,47,22,44,40,52,51,45,38,46,69,80,37,78,26,49,40,79,77,44,52,40,73,56,59,76,46,58,38,92,91,42,73,89,45,47,30,27,39,29,38,41,34,36,34,32,43,90,45,79,70,30,32,37,36,40,37,33,29,64,38,70,65,71,53,73,69,52,62,74,71,45,53,45,56,60,55,47,66,69,35,91,60,62,45,33,34,42,35,38,46,66,66,28,76,72,72,46,96,81,46,45,41,27,38,30,61,88,92,44,70,68,38,86,46,84,74,46,72,66,56,35,49,54,51,50,46,48,39,55,74,36,50,44,54,62,60,67,79,106

pLDDT: mean 84.36, std 18.33, range [34.34, 97.94]

Nearest PDB structures (foldseek):
  7qun-assembly1_D  TM=2.282E-01  e=1.233E-01  Sus scrofa domesticus
  7qun-assembly1_A  TM=2.263E-01  e=1.543E-01  Sus scrofa domesticus
  7px8-assembly1_A  TM=2.094E-01  e=4.745E-01  Sus scrofa domesticus